Protein AF-A0ABD0YQU2-F1 (afdb_monomer)

Mean predicted aligned error: 14.33 Å

pLDDT: mean 74.29, std 11.1, range [44.56, 91.94]

Sequence (131 aa):
MALRSGSEEDASTTGSKKERKASAASRFTIYKVNKASRKKREKSSAKKERKATKTLAIVLGVFLVCWVPFFTCNIQDALCSKLGADCQPGVSAFILTTWLGYMNSFVNPVIYTIFNPEFRKAFKKLMSIGA

Secondary structure (DSSP, 8-state):
----TTSHHHHHHHHHHHHHHHHHHHHHHHHHHHHHHHHHHHHHHHHHHHHHHHHHHHHHHHHHHHHHHHHHHHHHHHHHHHHT------HHHHHHHHHHHHHHHHHHHHHHHHH-HHHHHHHHHHHTS--

InterPro domains:
  IPR000276 G protein-coupled receptor, rhodopsin-like [PF00001] (30-112)
  IPR000276 G protein-coupled receptor, rhodopsin-like [PR00237] (52-76)
  IPR000276 G protein-coupled receptor, rhodopsin-like [PR00237] (94-120)
  IPR001671 Mela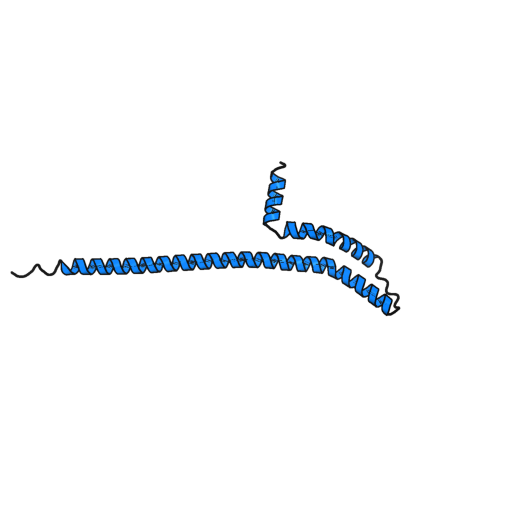nocortin/ACTH receptor [PR00534] (51-63)
  IPR001671 Melanocortin/ACTH receptor [PR00534] (100-111)
  IPR001671 Melanocortin/ACTH receptor [PR00534] (116-129)
  IPR017452 GPCR, rhodopsin-like, 7TM [PS50262] (1-112)

Foldseek 3Di:
DDDDPPPPVVVVVVVVVVVVVVVVVVVVVVVVVVVVVVVVVVVVVVVVVVLVVVLVVVLVVVCCVLCVLLVVQVVQVVVCVVVVHPDHPPPVSVVSNVVSVVVVVVSVCVSVCVSDVVNVVVVVVVVVVVD

Organism: NCBI:txid642074

Solvent-accessible surface area (backbone atoms only — not comparable to full-atom values): 7354 Å² total; per-residue (Å²): 142,88,88,76,83,78,66,66,65,56,55,59,58,50,51,57,55,51,53,54,52,51,52,52,52,51,53,53,49,52,52,52,53,53,52,50,52,50,53,51,50,52,54,51,50,53,54,51,52,51,51,53,52,50,36,51,53,48,52,53,49,52,51,44,67,56,37,50,64,44,50,52,51,53,51,45,45,53,50,21,68,71,69,75,48,97,53,72,73,51,72,67,50,52,52,48,40,53,54,37,59,56,41,57,65,54,46,52,59,50,50,55,44,71,59,31,69,65,45,41,49,51,51,52,52,56,61,66,71,76,113

Structure (mmCIF, N/CA/C/O backbone):
data_AF-A0ABD0YQU2-F1
#
_entry.id   AF-A0ABD0YQU2-F1
#
loop_
_atom_site.group_PDB
_atom_site.id
_atom_site.type_symbol
_atom_site.label_atom_id
_atom_site.label_alt_id
_atom_site.label_comp_id
_atom_site.label_asym_id
_atom_site.label_entity_id
_atom_site.label_seq_id
_atom_site.pdbx_PDB_ins_code
_atom_site.Cartn_x
_atom_site.Cartn_y
_atom_site.Cartn_z
_atom_site.occupancy
_atom_site.B_iso_or_equiv
_atom_site.auth_seq_id
_atom_site.auth_comp_id
_atom_site.auth_asym_id
_atom_site.auth_atom_id
_atom_site.pdbx_PDB_model_num
ATOM 1 N N . MET A 1 1 ? -34.818 -12.506 85.754 1.00 45.16 1 MET A N 1
ATOM 2 C CA . MET A 1 1 ? -35.393 -12.432 84.393 1.00 45.16 1 MET A CA 1
ATOM 3 C C . MET A 1 1 ? -34.460 -11.579 83.541 1.00 45.16 1 MET A C 1
ATOM 5 O O . MET A 1 1 ? -34.649 -10.380 83.429 1.00 45.16 1 MET A O 1
ATOM 9 N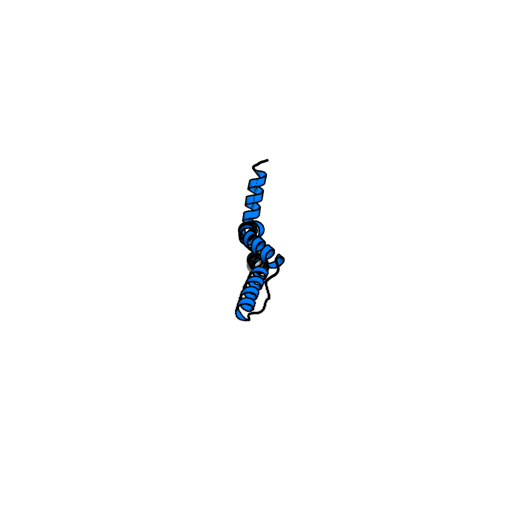 N . ALA A 1 2 ? -33.371 -12.179 83.060 1.00 53.56 2 ALA A N 1
ATOM 10 C CA . ALA A 1 2 ? -32.312 -11.505 82.313 1.00 53.56 2 ALA A CA 1
ATOM 11 C C . ALA A 1 2 ? -32.211 -12.153 80.932 1.00 53.56 2 ALA A C 1
ATOM 13 O O . ALA A 1 2 ? -31.476 -13.116 80.798 1.00 53.56 2 ALA A O 1
ATOM 14 N N . LEU A 1 3 ? -32.986 -11.693 79.943 1.00 50.66 3 LEU A N 1
ATOM 15 C CA . LEU A 1 3 ? -32.874 -12.129 78.541 1.00 50.66 3 LEU A CA 1
ATOM 16 C C . LEU A 1 3 ? -33.499 -11.073 77.604 1.00 50.66 3 LEU A C 1
ATOM 18 O O . LEU A 1 3 ? -34.636 -11.240 77.169 1.00 50.66 3 LEU A O 1
ATOM 22 N N . ARG A 1 4 ? -32.792 -9.973 77.297 1.00 51.03 4 ARG A N 1
ATOM 23 C CA . ARG A 1 4 ? -33.124 -9.155 76.102 1.00 51.03 4 ARG A CA 1
ATOM 24 C C . ARG A 1 4 ? -31.972 -8.349 75.470 1.00 51.03 4 ARG A C 1
ATOM 26 O O . ARG A 1 4 ? -32.189 -7.752 74.429 1.00 51.03 4 ARG A O 1
ATOM 33 N N . SER A 1 5 ? -30.744 -8.378 75.996 1.00 50.50 5 SER A N 1
ATOM 34 C CA . SER A 1 5 ? -29.630 -7.591 75.417 1.00 50.50 5 SER A CA 1
ATOM 35 C C . SER A 1 5 ? -28.892 -8.232 74.230 1.00 50.50 5 SER A C 1
ATOM 37 O O . SER A 1 5 ? -27.982 -7.616 73.696 1.00 50.50 5 SER A O 1
ATOM 39 N N . GLY A 1 6 ? -29.251 -9.444 73.791 1.00 49.47 6 GLY A N 1
ATOM 40 C CA . GLY A 1 6 ? -28.471 -10.185 72.786 1.00 49.47 6 GLY A CA 1
ATOM 41 C C . GLY A 1 6 ? -28.836 -9.959 71.312 1.00 49.47 6 GLY A C 1
ATOM 42 O O . GLY A 1 6 ? -28.155 -10.500 70.458 1.00 49.47 6 GLY A O 1
ATOM 43 N N . SER A 1 7 ? -29.906 -9.225 70.976 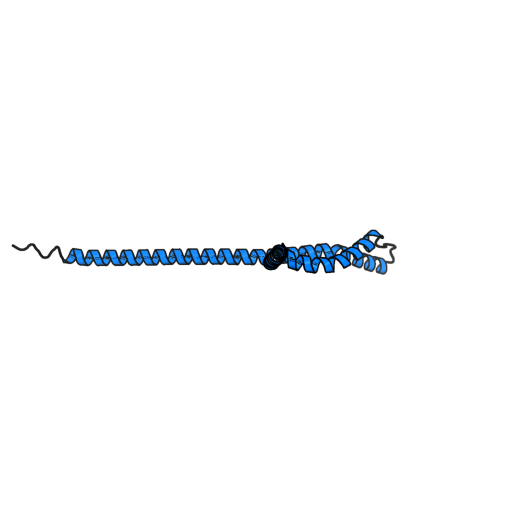1.00 52.47 7 SER A N 1
ATOM 44 C CA . SER A 1 7 ? -30.433 -9.197 69.591 1.00 52.47 7 SER A CA 1
ATOM 45 C C . SER A 1 7 ? -30.164 -7.904 68.808 1.00 52.47 7 SER A C 1
ATOM 47 O O . SER A 1 7 ? -30.298 -7.902 67.586 1.00 52.47 7 SER A O 1
ATOM 49 N N . GLU A 1 8 ? -29.768 -6.814 69.470 1.00 51.38 8 GLU A N 1
ATOM 50 C CA . GLU A 1 8 ? -29.542 -5.508 68.820 1.00 51.38 8 GLU A CA 1
ATOM 51 C C . GLU A 1 8 ? -28.079 -5.301 68.368 1.00 51.38 8 GLU A C 1
ATOM 53 O O . GLU A 1 8 ? -27.838 -4.667 67.337 1.00 51.38 8 GLU A O 1
ATOM 58 N N . GLU A 1 9 ? -27.096 -5.911 69.046 1.00 47.66 9 GLU A N 1
ATOM 59 C CA . GLU A 1 9 ? -25.671 -5.822 68.666 1.00 47.66 9 GLU A CA 1
ATOM 60 C C . GLU A 1 9 ? -25.320 -6.655 67.414 1.00 47.66 9 GLU A C 1
ATOM 62 O O . GLU A 1 9 ? -24.475 -6.263 66.594 1.00 47.66 9 GLU A O 1
ATOM 67 N N . ASP A 1 10 ? -26.031 -7.765 67.201 1.00 48.09 10 ASP A N 1
ATOM 68 C CA . ASP A 1 10 ? -25.837 -8.659 66.056 1.00 48.09 10 ASP A CA 1
ATOM 69 C C . ASP A 1 10 ? -26.346 -8.058 64.737 1.00 48.09 10 ASP A C 1
ATOM 71 O O . ASP A 1 10 ? -25.729 -8.253 63.683 1.00 48.09 10 ASP A O 1
ATOM 75 N N . ALA A 1 11 ? -27.428 -7.274 64.776 1.00 54.91 11 ALA A N 1
ATOM 76 C CA . ALA A 1 11 ? -28.019 -6.627 63.600 1.00 54.91 11 ALA A CA 1
ATOM 77 C C . ALA A 1 11 ? -27.153 -5.469 63.061 1.00 54.91 11 ALA A C 1
ATOM 79 O O . ALA A 1 11 ? -26.958 -5.335 61.849 1.00 54.91 11 ALA A O 1
ATOM 80 N N . SER A 1 12 ? -26.569 -4.665 63.958 1.00 53.97 12 SER A N 1
ATOM 81 C CA . SER A 1 12 ? -25.682 -3.549 63.592 1.00 53.97 12 SER A CA 1
ATOM 82 C C . SER A 1 12 ? -24.352 -4.045 62.998 1.00 53.97 12 SER A C 1
ATOM 84 O O . SER A 1 12 ? -23.889 -3.579 61.949 1.00 53.97 12 SER A O 1
ATOM 86 N N . THR A 1 13 ? -23.777 -5.096 63.593 1.00 59.50 13 THR A N 1
ATOM 87 C CA . THR A 1 13 ? -22.512 -5.699 63.138 1.00 59.50 13 THR A CA 1
ATOM 88 C C . THR A 1 13 ? -22.656 -6.436 61.797 1.00 59.50 13 THR A C 1
ATOM 90 O O . THR A 1 13 ? -21.726 -6.451 60.977 1.00 59.50 13 THR A O 1
ATOM 93 N N . THR A 1 14 ? -23.818 -7.040 61.531 1.00 63.03 14 THR A N 1
ATOM 94 C CA . THR A 1 14 ? -24.103 -7.738 60.264 1.00 63.03 14 THR A CA 1
ATOM 95 C C . THR A 1 14 ? -24.375 -6.785 59.097 1.00 63.03 14 THR A C 1
ATOM 97 O O . THR A 1 14 ? -23.904 -7.063 57.988 1.00 63.03 14 THR A O 1
ATOM 100 N N . GLY A 1 15 ? -25.025 -5.637 59.324 1.00 64.88 15 GLY A N 1
ATOM 101 C CA . GLY A 1 15 ? -25.230 -4.596 58.305 1.00 64.88 15 GLY A CA 1
ATOM 102 C C . GLY A 1 15 ? -23.911 -4.034 57.763 1.00 64.88 15 GLY A C 1
ATOM 103 O O . GLY A 1 15 ? -23.650 -4.086 56.557 1.00 64.88 15 GLY A O 1
ATOM 104 N N . SER A 1 16 ? -23.003 -3.654 58.666 1.00 70.56 16 SER A N 1
ATOM 105 C CA . SER A 1 16 ? -21.711 -3.052 58.308 1.00 70.56 16 SER A CA 1
ATOM 106 C C . SER A 1 16 ? -20.784 -4.008 57.533 1.00 70.56 16 SER A C 1
ATOM 108 O O . SER A 1 16 ? -20.089 -3.620 56.586 1.00 70.56 16 SER A O 1
ATOM 110 N N . LYS A 1 17 ? -20.802 -5.311 57.863 1.00 73.81 17 LYS A N 1
ATOM 111 C CA . LYS A 1 17 ? -20.055 -6.343 57.113 1.00 73.81 17 LYS A CA 1
ATOM 112 C C . LYS A 1 17 ? -20.608 -6.543 55.698 1.00 73.81 17 LYS A C 1
ATOM 114 O O . LYS A 1 17 ? -19.830 -6.781 54.769 1.00 73.81 17 LYS A O 1
ATOM 119 N N . LYS A 1 18 ? -21.929 -6.444 55.519 1.00 75.44 18 LYS A N 1
ATOM 120 C CA . LYS A 1 18 ? -22.603 -6.603 54.222 1.00 75.44 18 LYS A CA 1
ATOM 121 C C . LYS A 1 18 ? -22.314 -5.419 53.293 1.00 75.44 18 LYS A C 1
ATOM 123 O O . LYS A 1 18 ? -21.962 -5.637 52.134 1.00 75.44 18 LYS A O 1
ATOM 128 N N . GLU A 1 19 ? -22.338 -4.194 53.814 1.00 78.62 19 GLU A N 1
ATOM 129 C CA . GLU A 1 19 ? -21.982 -2.975 53.070 1.00 78.62 19 GLU A CA 1
ATOM 130 C C . GLU A 1 19 ? -20.510 -2.951 52.641 1.00 78.62 19 GLU A C 1
ATOM 132 O O . GLU A 1 19 ? -20.196 -2.631 51.491 1.00 78.62 19 GLU A O 1
ATOM 137 N N . ARG A 1 20 ? -19.588 -3.377 53.516 1.00 81.50 20 ARG A N 1
ATOM 138 C CA . ARG A 1 20 ? -18.159 -3.501 53.176 1.00 81.50 20 ARG A CA 1
ATOM 139 C C . ARG A 1 20 ? -17.912 -4.504 52.048 1.00 81.50 20 ARG A C 1
ATOM 141 O O . ARG A 1 20 ? -17.138 -4.214 51.134 1.00 81.50 20 ARG A O 1
ATOM 148 N N . LYS A 1 21 ? -18.590 -5.658 52.071 1.00 79.62 21 LYS A N 1
ATOM 149 C CA . LYS A 1 21 ? -18.511 -6.659 50.991 1.00 79.62 21 LYS A CA 1
ATOM 150 C C . LYS A 1 21 ? -19.105 -6.140 49.679 1.00 79.62 21 LYS A C 1
ATOM 152 O O . LYS A 1 21 ? -18.497 -6.341 48.629 1.00 79.62 21 LYS A O 1
ATOM 157 N N . ALA A 1 22 ? -20.234 -5.433 49.731 1.00 82.69 22 ALA A N 1
ATOM 158 C CA . ALA A 1 22 ? -20.845 -4.811 48.556 1.00 82.69 22 ALA A CA 1
ATOM 159 C C . ALA A 1 22 ? -19.931 -3.737 47.938 1.00 82.69 22 ALA A C 1
ATOM 161 O O . ALA A 1 22 ? -19.705 -3.734 46.731 1.00 82.69 22 ALA A O 1
ATOM 162 N N . SER A 1 23 ? -19.317 -2.885 48.764 1.00 85.44 23 SER A N 1
ATOM 163 C CA . SER A 1 23 ? -18.358 -1.866 48.319 1.00 85.44 23 SER A CA 1
ATOM 164 C C . SER A 1 23 ? -17.113 -2.483 47.669 1.00 85.44 23 SER A C 1
ATOM 166 O O . SER A 1 23 ? -16.663 -2.029 46.614 1.00 85.44 23 SER A O 1
ATOM 168 N N . ALA A 1 24 ? -16.588 -3.576 48.233 1.00 86.19 24 ALA A N 1
ATOM 169 C CA . ALA A 1 24 ? -15.473 -4.318 47.646 1.00 86.19 24 ALA A CA 1
ATOM 170 C C . ALA A 1 24 ? -15.843 -4.955 46.291 1.00 86.19 24 ALA A C 1
ATOM 172 O O . ALA A 1 24 ? -15.072 -4.857 45.333 1.00 86.19 24 ALA A O 1
ATOM 173 N N . ALA A 1 25 ? -17.038 -5.544 46.179 1.00 87.19 25 ALA A N 1
ATOM 174 C CA . ALA A 1 25 ? -17.547 -6.123 44.935 1.00 87.19 25 ALA A CA 1
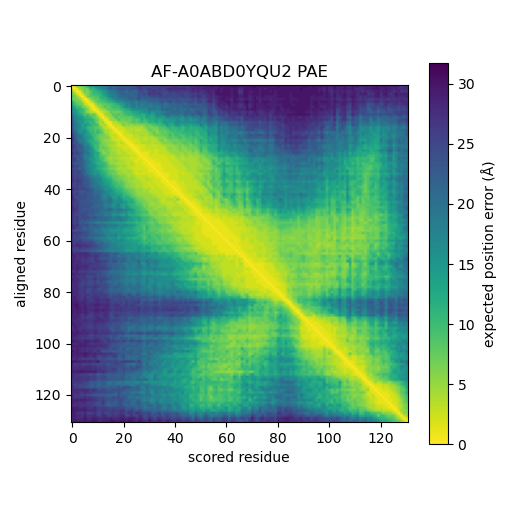ATOM 175 C C . ALA A 1 25 ? -17.760 -5.060 43.840 1.00 87.19 25 ALA A C 1
ATOM 177 O O . ALA A 1 25 ? -17.379 -5.268 42.682 1.00 87.19 25 ALA A O 1
ATOM 178 N N . SER A 1 26 ? -18.283 -3.888 44.205 1.00 88.88 26 SER A N 1
ATOM 179 C CA . SER A 1 26 ? -18.445 -2.748 43.296 1.00 88.88 26 SER A CA 1
ATOM 180 C C . SER A 1 26 ? -17.097 -2.232 42.790 1.00 88.88 26 SER A C 1
ATOM 182 O O . SER A 1 26 ? -16.912 -2.061 41.585 1.00 88.88 26 SER A O 1
ATOM 184 N N . ARG A 1 27 ? -16.106 -2.071 43.678 1.00 89.62 27 ARG A N 1
ATOM 185 C CA . ARG A 1 27 ? -14.738 -1.663 43.304 1.00 89.62 27 ARG A CA 1
ATOM 186 C C . ARG A 1 27 ? -14.071 -2.665 42.361 1.00 89.62 27 ARG A C 1
ATOM 188 O O . ARG A 1 27 ? -13.463 -2.264 41.368 1.00 89.62 27 ARG A O 1
ATOM 195 N N . PHE A 1 28 ? -14.226 -3.962 42.624 1.00 89.88 28 PHE A N 1
ATOM 196 C CA . PHE A 1 28 ? -13.705 -5.021 41.758 1.00 89.88 28 PHE A CA 1
ATOM 197 C C . PHE A 1 28 ? -14.361 -5.009 40.368 1.00 89.88 28 PHE A C 1
ATOM 199 O O . PHE A 1 28 ? -13.677 -5.141 39.349 1.00 89.88 28 PHE A O 1
ATOM 206 N N . THR A 1 29 ? -15.673 -4.778 40.312 1.00 91.75 29 THR A N 1
ATOM 207 C CA . THR A 1 29 ? -16.426 -4.674 39.054 1.00 91.75 29 THR A CA 1
ATOM 208 C C . THR A 1 29 ? -15.970 -3.467 38.231 1.00 91.75 29 THR A C 1
ATOM 210 O O . THR A 1 29 ? -15.663 -3.616 37.047 1.00 91.75 29 THR A O 1
ATOM 213 N N . ILE A 1 30 ? -15.808 -2.297 38.859 1.00 91.00 30 ILE A N 1
ATOM 214 C CA . ILE A 1 30 ? -15.295 -1.078 38.209 1.00 91.00 30 ILE A CA 1
ATOM 215 C C . ILE A 1 30 ? -13.879 -1.300 37.657 1.00 91.00 30 ILE A C 1
ATOM 217 O O . ILE A 1 30 ? -13.592 -0.928 36.517 1.00 91.00 30 ILE A O 1
ATOM 221 N N . TYR A 1 31 ? -12.998 -1.962 38.418 1.00 90.62 31 TYR A N 1
ATOM 222 C CA . TYR A 1 31 ? -11.653 -2.308 37.949 1.00 90.62 31 TYR A CA 1
ATOM 223 C C . TYR A 1 31 ? -11.690 -3.205 36.702 1.00 90.62 31 TYR A C 1
ATOM 225 O O . TYR A 1 31 ? -10.980 -2.935 35.729 1.00 90.62 31 TYR A O 1
ATOM 233 N N . LYS A 1 32 ? -12.541 -4.242 36.678 1.00 91.31 32 LYS A N 1
ATOM 234 C CA . LYS A 1 32 ? -12.674 -5.125 35.504 1.00 91.31 32 LYS A CA 1
ATOM 235 C C . LYS A 1 32 ? -13.217 -4.390 34.282 1.00 91.31 32 LYS A C 1
ATOM 237 O O . LYS A 1 32 ? -12.689 -4.596 33.189 1.00 91.31 32 LYS A O 1
ATOM 242 N N . VAL A 1 33 ? -14.213 -3.520 34.455 1.00 91.94 33 VAL A N 1
ATOM 243 C CA . VAL A 1 33 ? -14.778 -2.711 33.362 1.00 91.94 33 VAL A CA 1
ATOM 244 C C . VAL A 1 33 ? -13.722 -1.762 32.792 1.00 91.94 33 VAL A C 1
ATOM 246 O O . VAL A 1 33 ? -13.523 -1.735 31.577 1.00 91.94 33 VAL A O 1
ATOM 249 N N . ASN A 1 34 ? -12.972 -1.062 33.647 1.00 91.69 34 ASN A N 1
ATOM 250 C CA . ASN A 1 34 ? -11.886 -0.179 33.216 1.00 91.69 34 ASN A CA 1
ATOM 251 C C . ASN A 1 34 ? -10.736 -0.937 32.535 1.00 91.69 34 ASN A C 1
ATOM 253 O O . ASN A 1 34 ? -10.184 -0.476 31.537 1.00 91.69 34 ASN A O 1
ATOM 257 N N . LYS A 1 35 ? -10.389 -2.133 33.016 1.00 91.12 35 LYS A N 1
ATOM 258 C CA . LYS A 1 35 ? -9.375 -2.986 32.379 1.00 91.12 35 LYS A CA 1
ATOM 259 C C . LYS A 1 35 ? -9.836 -3.492 31.009 1.00 91.12 35 LYS A C 1
ATOM 261 O O . LYS A 1 35 ? -9.052 -3.505 30.060 1.00 91.12 35 LYS A O 1
ATOM 266 N N . ALA A 1 36 ? -11.106 -3.876 30.880 1.00 88.69 36 ALA A N 1
ATOM 267 C CA . ALA A 1 36 ? -11.688 -4.309 29.613 1.00 88.69 36 ALA A CA 1
ATOM 268 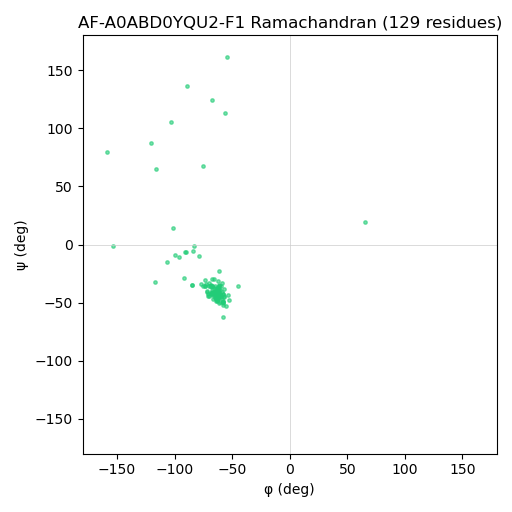C C . ALA A 1 36 ? -11.780 -3.159 28.594 1.00 88.69 36 ALA A C 1
ATOM 270 O O . ALA A 1 36 ? -11.449 -3.354 27.421 1.00 88.69 36 ALA A O 1
ATOM 271 N N . SER A 1 37 ? -12.168 -1.956 29.030 1.00 89.56 37 SER A N 1
ATOM 272 C CA . SER A 1 37 ? -12.252 -0.768 28.173 1.00 89.56 37 SER A CA 1
ATOM 273 C C . SER A 1 37 ? -10.871 -0.308 27.690 1.00 89.56 37 SER A C 1
ATOM 275 O O . SER A 1 37 ? -10.702 -0.063 26.492 1.00 89.56 37 SER A O 1
ATOM 277 N N . ARG A 1 38 ? -9.856 -0.303 28.570 1.00 86.81 38 ARG A N 1
ATOM 278 C CA . ARG A 1 38 ? -8.438 -0.077 28.222 1.00 86.81 38 ARG A CA 1
ATOM 279 C C . ARG A 1 38 ? -7.961 -1.068 27.159 1.00 86.81 38 ARG A C 1
ATOM 281 O O . ARG A 1 38 ? -7.551 -0.645 26.081 1.00 86.81 38 ARG A O 1
ATOM 288 N N . LYS A 1 39 ? -8.151 -2.374 27.389 1.00 86.50 39 LYS A N 1
ATOM 289 C CA . LYS A 1 39 ? -7.757 -3.435 26.443 1.00 86.50 39 LYS A CA 1
ATOM 290 C C . LYS A 1 39 ? -8.477 -3.317 25.093 1.00 86.50 39 LYS A C 1
ATOM 292 O O . LYS A 1 39 ? -7.899 -3.606 24.046 1.00 86.50 39 LYS A O 1
ATOM 297 N N . LYS A 1 40 ? -9.748 -2.893 25.079 1.00 86.94 40 LYS A N 1
ATOM 298 C CA . LYS A 1 40 ? -10.504 -2.626 23.841 1.00 86.94 40 LYS A CA 1
ATOM 299 C C . LYS A 1 40 ? -9.930 -1.425 23.083 1.00 86.94 40 LYS A C 1
ATOM 301 O O . LYS A 1 40 ? -9.818 -1.487 21.858 1.00 86.94 40 LYS A O 1
ATOM 306 N N . ARG A 1 41 ? -9.556 -0.354 23.792 1.00 82.81 41 ARG A N 1
ATOM 307 C CA . ARG A 1 41 ? -8.943 0.846 23.207 1.00 82.81 41 ARG A CA 1
ATOM 308 C C . ARG A 1 41 ? -7.569 0.539 22.610 1.00 82.81 41 ARG A C 1
ATOM 310 O O . ARG A 1 41 ? -7.349 0.904 21.462 1.00 82.81 41 ARG A O 1
ATOM 317 N N . GLU A 1 42 ? -6.726 -0.208 23.318 1.00 84.56 42 GLU A N 1
ATOM 318 C CA . GLU A 1 42 ? -5.411 -0.671 22.837 1.00 84.56 42 GLU A CA 1
ATOM 319 C C . GLU A 1 42 ? -5.529 -1.568 21.598 1.00 84.56 42 GLU A C 1
ATOM 321 O O . GLU A 1 42 ? -4.842 -1.379 20.600 1.00 84.56 42 GLU A O 1
ATOM 326 N N . LYS A 1 43 ? -6.473 -2.519 21.594 1.00 81.38 43 LYS A N 1
ATOM 327 C CA . LYS A 1 43 ? -6.750 -3.328 20.394 1.00 81.38 43 LYS A CA 1
ATOM 328 C C . LYS A 1 43 ? -7.216 -2.471 19.216 1.00 81.38 43 LYS A C 1
ATOM 330 O O . LYS A 1 43 ? -6.940 -2.809 18.068 1.00 81.38 43 LYS A O 1
ATOM 335 N N . SER A 1 44 ? -7.967 -1.401 19.476 1.00 81.31 44 SER A N 1
ATOM 336 C CA . SER A 1 44 ? -8.433 -0.475 18.441 1.00 81.31 44 SER A CA 1
ATOM 337 C C . SER A 1 44 ? -7.288 0.373 17.882 1.00 81.31 44 SER A C 1
ATOM 339 O O . SER A 1 44 ? -7.181 0.490 16.662 1.00 81.31 44 SER A O 1
ATOM 341 N N . SER A 1 45 ? -6.404 0.907 18.733 1.00 77.69 45 SER A N 1
ATOM 342 C CA . SER A 1 45 ? -5.213 1.644 18.286 1.00 77.69 45 SER A CA 1
ATOM 343 C C . SER A 1 45 ? -4.270 0.745 17.492 1.00 77.69 45 SER A C 1
ATOM 345 O O . SER A 1 45 ? -3.966 1.078 16.352 1.00 77.69 45 SER A O 1
ATOM 347 N N . ALA A 1 46 ? -3.970 -0.463 17.978 1.00 77.56 46 ALA A N 1
ATOM 348 C CA . ALA A 1 46 ? -3.131 -1.425 17.260 1.00 77.56 46 ALA A CA 1
ATOM 349 C C . ALA A 1 46 ? -3.704 -1.812 15.880 1.00 77.56 46 ALA A C 1
ATOM 351 O O . ALA A 1 46 ? -2.972 -2.004 14.908 1.00 77.56 46 ALA A O 1
ATOM 352 N N . LYS A 1 47 ? -5.037 -1.906 15.749 1.00 74.38 47 LYS A N 1
ATOM 353 C CA . LYS A 1 47 ? -5.699 -2.120 14.448 1.00 74.38 47 LYS A CA 1
ATOM 354 C C . LYS A 1 47 ? -5.553 -0.918 13.513 1.00 74.38 47 LYS A C 1
ATOM 356 O O . LYS A 1 47 ? -5.456 -1.118 12.304 1.00 74.38 47 LYS A O 1
ATOM 361 N N . LYS A 1 48 ? -5.580 0.312 14.036 1.00 75.88 48 LYS A N 1
ATOM 362 C CA . LYS A 1 48 ? -5.362 1.537 13.248 1.00 75.88 48 LYS A CA 1
ATOM 363 C C . LYS A 1 48 ? -3.907 1.643 12.795 1.00 75.88 48 LYS A C 1
ATOM 365 O O . LYS A 1 48 ? -3.671 1.876 11.615 1.00 75.88 48 LYS A O 1
ATOM 370 N N . GLU A 1 49 ? -2.964 1.371 13.690 1.00 77.31 49 GLU A N 1
ATOM 371 C CA . GLU A 1 49 ? -1.525 1.340 13.404 1.00 77.31 49 GLU A CA 1
ATOM 372 C C . GLU A 1 49 ? -1.202 0.324 12.304 1.00 77.31 49 GLU A C 1
ATOM 374 O O . GLU A 1 49 ? -0.620 0.681 11.284 1.00 77.31 49 GLU A O 1
ATOM 379 N N . ARG A 1 50 ? -1.713 -0.913 12.413 1.00 76.81 50 ARG A N 1
ATOM 380 C CA . ARG A 1 50 ? -1.546 -1.937 11.365 1.00 76.81 50 ARG A CA 1
ATOM 381 C C . ARG A 1 50 ? -2.105 -1.520 10.004 1.00 76.81 50 ARG A C 1
ATOM 383 O O . ARG A 1 50 ? -1.557 -1.924 8.983 1.00 76.81 50 ARG A O 1
ATOM 390 N N . LYS A 1 51 ? -3.192 -0.739 9.959 1.00 74.56 51 LYS A N 1
ATOM 391 C CA . LYS A 1 51 ? -3.732 -0.220 8.690 1.00 74.56 51 LYS A CA 1
ATOM 392 C C . LYS A 1 51 ? -2.785 0.795 8.055 1.00 74.56 51 LYS A C 1
ATOM 394 O O . LYS A 1 51 ? -2.560 0.704 6.855 1.00 74.56 51 LYS A O 1
ATOM 399 N N . ALA A 1 52 ? -2.212 1.699 8.848 1.00 77.50 52 ALA A N 1
ATOM 400 C CA . ALA A 1 52 ? -1.233 2.665 8.361 1.00 77.50 52 ALA A CA 1
ATOM 401 C C . ALA A 1 52 ? 0.027 1.964 7.828 1.00 77.50 52 ALA A C 1
ATOM 403 O O . ALA A 1 52 ? 0.445 2.228 6.705 1.00 77.50 52 ALA A O 1
ATOM 404 N N . THR A 1 53 ? 0.569 0.990 8.566 1.00 83.00 53 THR A N 1
ATOM 405 C CA . THR A 1 53 ? 1.722 0.200 8.105 1.00 83.00 53 THR A CA 1
ATOM 406 C C . THR A 1 53 ? 1.408 -0.595 6.841 1.00 83.00 53 THR A C 1
ATOM 408 O O . THR A 1 53 ? 2.234 -0.646 5.938 1.00 83.00 53 THR A O 1
ATOM 411 N N . LYS A 1 54 ? 0.208 -1.182 6.730 1.00 78.69 54 LYS A N 1
ATOM 412 C CA . LYS A 1 54 ? -0.217 -1.875 5.506 1.00 78.69 54 LYS A CA 1
ATOM 413 C C . LYS A 1 54 ? -0.242 -0.924 4.309 1.00 78.69 54 LYS A C 1
ATOM 415 O O . LYS A 1 54 ? 0.226 -1.298 3.243 1.00 78.69 54 LYS A O 1
ATOM 420 N N . THR A 1 55 ? -0.760 0.289 4.489 1.00 80.00 55 THR A N 1
ATOM 421 C CA . THR A 1 55 ? -0.710 1.335 3.463 1.00 80.00 55 THR A CA 1
ATOM 422 C C . THR A 1 55 ? 0.732 1.629 3.060 1.00 80.00 55 THR A C 1
ATOM 424 O O . THR A 1 55 ? 1.043 1.530 1.880 1.00 80.00 55 THR A O 1
ATOM 427 N N . LEU A 1 56 ? 1.621 1.903 4.019 1.00 83.12 56 LEU A N 1
ATOM 428 C CA . LEU A 1 56 ? 3.034 2.177 3.736 1.00 83.12 56 LEU A CA 1
ATOM 429 C C . LEU A 1 56 ? 3.704 1.025 2.978 1.00 83.12 56 LEU A C 1
ATOM 431 O O . LEU A 1 56 ? 4.359 1.263 1.973 1.00 83.12 56 LEU A O 1
ATOM 435 N N . ALA A 1 57 ? 3.483 -0.220 3.400 1.00 84.50 57 ALA A N 1
ATOM 436 C CA . ALA A 1 57 ? 4.037 -1.394 2.732 1.00 84.50 57 ALA A CA 1
ATOM 437 C C . ALA A 1 57 ? 3.560 -1.520 1.277 1.00 84.50 57 ALA A C 1
ATOM 439 O O . ALA A 1 57 ? 4.352 -1.860 0.403 1.00 84.50 57 ALA A O 1
ATOM 440 N N . ILE A 1 58 ? 2.288 -1.218 0.996 1.00 81.81 58 ILE A N 1
ATOM 441 C CA . ILE A 1 58 ? 1.780 -1.255 -0.379 1.00 81.81 58 ILE A CA 1
ATOM 442 C C . ILE A 1 58 ? 2.329 -0.084 -1.196 1.00 81.81 58 ILE A C 1
ATOM 444 O O . ILE A 1 58 ? 2.707 -0.299 -2.339 1.00 81.81 58 ILE A O 1
ATOM 448 N N . VAL A 1 59 ? 2.421 1.126 -0.631 1.00 82.38 59 VAL A N 1
ATOM 449 C CA . VAL A 1 59 ? 3.024 2.279 -1.323 1.00 82.38 59 VAL A CA 1
ATOM 450 C C . VAL A 1 59 ? 4.456 1.962 -1.727 1.00 82.38 59 VAL A C 1
ATOM 452 O O . VAL A 1 59 ? 4.806 2.118 -2.891 1.00 82.38 59 VAL A O 1
ATOM 455 N N . LEU A 1 60 ? 5.253 1.448 -0.790 1.00 84.38 60 LEU A N 1
ATOM 456 C CA . LEU A 1 60 ? 6.624 1.027 -1.057 1.00 84.38 60 LEU A CA 1
ATOM 457 C C . LEU A 1 60 ? 6.666 -0.104 -2.093 1.00 84.38 60 LEU A C 1
ATOM 459 O O . LEU A 1 60 ? 7.483 -0.058 -3.002 1.00 84.38 60 LEU A O 1
ATOM 463 N N . GLY A 1 61 ? 5.760 -1.081 -2.014 1.00 85.31 61 GLY A N 1
ATOM 464 C CA . GLY A 1 61 ? 5.674 -2.172 -2.986 1.00 85.31 61 GLY A CA 1
ATOM 465 C C . GLY A 1 61 ? 5.332 -1.701 -4.402 1.00 85.31 61 GLY A C 1
ATOM 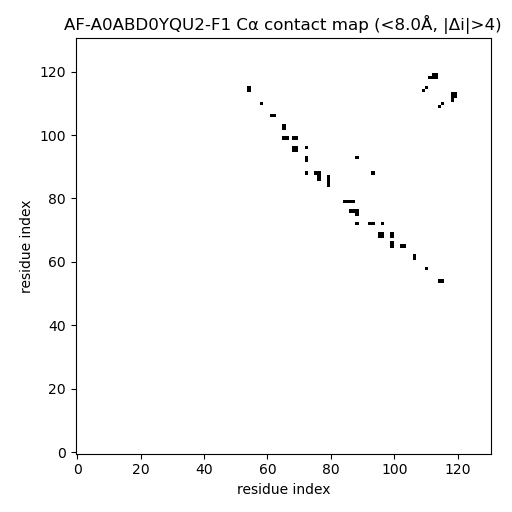466 O O . GLY A 1 61 ? 6.005 -2.085 -5.351 1.00 85.31 61 GLY A O 1
ATOM 467 N N . VAL A 1 62 ? 4.321 -0.844 -4.560 1.00 81.19 62 VAL A N 1
ATOM 468 C CA . VAL A 1 62 ? 3.913 -0.292 -5.864 1.00 81.19 62 VAL A CA 1
ATOM 469 C C . VAL A 1 62 ? 4.994 0.624 -6.420 1.00 81.19 62 VAL A C 1
ATOM 471 O O . VAL A 1 62 ? 5.308 0.532 -7.602 1.00 81.19 62 VAL A O 1
ATOM 474 N N . PHE A 1 63 ? 5.599 1.457 -5.573 1.00 80.06 63 PHE A N 1
ATOM 475 C CA . PHE A 1 63 ? 6.733 2.289 -5.954 1.00 80.06 63 PHE A CA 1
ATOM 476 C C . PHE A 1 63 ? 7.885 1.427 -6.474 1.00 80.06 63 PHE A C 1
ATOM 478 O O . PHE A 1 63 ? 8.356 1.655 -7.578 1.00 80.06 63 PHE A O 1
ATOM 485 N N . LEU A 1 64 ? 8.271 0.370 -5.751 1.00 83.62 64 LEU A N 1
ATOM 486 C CA . LEU A 1 64 ? 9.318 -0.551 -6.192 1.00 83.62 64 LEU A CA 1
ATOM 487 C C . LEU A 1 64 ? 8.948 -1.270 -7.492 1.00 83.62 64 LEU A C 1
ATOM 489 O O . LEU A 1 64 ? 9.752 -1.284 -8.410 1.00 83.62 64 LEU A O 1
ATOM 493 N N . VAL A 1 65 ? 7.741 -1.817 -7.633 1.00 81.50 65 VAL A N 1
ATOM 494 C CA . VAL A 1 65 ? 7.325 -2.497 -8.875 1.00 81.50 65 VAL A CA 1
ATOM 495 C C . VAL A 1 65 ? 7.306 -1.538 -10.069 1.00 81.50 65 VAL A C 1
ATOM 497 O O . VAL A 1 65 ? 7.695 -1.922 -11.168 1.00 81.50 65 VAL A O 1
ATOM 500 N N . CYS A 1 66 ? 6.901 -0.286 -9.859 1.00 76.62 66 CYS A N 1
ATOM 501 C CA . CYS A 1 66 ? 6.880 0.745 -10.894 1.00 76.62 66 CYS A CA 1
ATOM 502 C C . CYS A 1 66 ? 8.267 1.359 -11.168 1.00 76.62 66 CYS A C 1
ATOM 504 O O . CYS A 1 66 ? 8.432 2.115 -12.119 1.00 76.62 66 CYS A O 1
ATOM 506 N N . TRP A 1 67 ? 9.273 1.070 -10.344 1.00 79.31 67 TRP A N 1
ATOM 507 C CA . TRP A 1 67 ? 10.584 1.709 -10.443 1.00 79.31 67 TRP A CA 1
ATOM 508 C C . TRP A 1 67 ? 11.704 0.715 -10.759 1.00 79.31 67 TRP A C 1
ATOM 510 O O . TRP A 1 67 ? 12.635 1.049 -11.486 1.00 79.31 67 TRP A O 1
ATOM 520 N N . VAL A 1 68 ? 11.600 -0.533 -10.300 1.00 81.75 68 VAL A N 1
ATOM 521 C CA . VAL A 1 68 ? 12.557 -1.615 -10.576 1.00 81.75 68 VAL A CA 1
ATOM 522 C C . VAL A 1 68 ? 12.816 -1.785 -12.077 1.00 81.75 68 VAL A C 1
ATOM 524 O O . VAL A 1 68 ? 13.991 -1.784 -12.427 1.00 81.75 68 VAL A O 1
ATOM 527 N N . PRO A 1 69 ? 11.807 -1.842 -12.973 1.00 77.06 69 PRO A N 1
ATOM 528 C CA . PRO A 1 69 ? 12.041 -1.982 -14.412 1.00 77.06 69 PRO A CA 1
ATOM 529 C C . PRO A 1 69 ? 12.789 -0.787 -15.013 1.00 77.06 69 PRO A C 1
ATOM 531 O O . PRO A 1 69 ? 13.635 -0.953 -15.887 1.00 77.06 69 PRO A O 1
ATOM 534 N N . PHE A 1 70 ? 12.493 0.424 -14.530 1.00 75.88 70 PHE A N 1
ATOM 535 C CA . PHE A 1 70 ? 13.171 1.644 -14.959 1.00 75.88 70 PHE A CA 1
ATOM 536 C C . PHE A 1 70 ? 14.639 1.636 -14.515 1.00 75.88 70 PHE A C 1
ATOM 538 O O . PHE A 1 70 ? 15.529 1.904 -15.324 1.00 75.88 70 PHE A O 1
ATOM 545 N N . PHE A 1 71 ? 14.904 1.283 -13.251 1.00 78.81 71 PHE A N 1
ATOM 546 C CA . PHE A 1 71 ? 16.267 1.175 -12.734 1.00 78.81 71 PHE A CA 1
ATOM 547 C C . PHE A 1 71 ? 17.063 0.089 -13.451 1.00 78.81 71 PHE A C 1
ATOM 549 O O . PHE A 1 71 ? 18.200 0.352 -13.823 1.00 78.81 71 PHE A O 1
ATOM 556 N N . THR A 1 72 ? 16.501 -1.100 -13.685 1.00 82.88 72 THR A N 1
ATOM 557 C CA . THR A 1 72 ? 17.221 -2.163 -14.400 1.00 82.88 72 THR A CA 1
ATOM 558 C C . THR A 1 72 ? 17.554 -1.766 -15.831 1.00 82.88 72 THR A C 1
ATOM 560 O O . THR A 1 72 ? 18.687 -1.985 -16.245 1.00 82.88 72 THR A O 1
ATOM 563 N N . CYS A 1 73 ? 16.637 -1.125 -16.565 1.00 77.69 73 CYS A N 1
ATOM 564 C CA . CYS A 1 73 ? 16.926 -0.656 -17.925 1.00 77.69 73 CYS A CA 1
ATOM 565 C C . CYS A 1 73 ? 18.021 0.423 -17.943 1.00 77.69 73 CYS A C 1
ATOM 567 O O . CYS A 1 73 ? 18.952 0.321 -18.736 1.00 77.69 73 CYS A O 1
ATOM 569 N N . ASN A 1 74 ? 17.958 1.409 -17.040 1.00 79.88 74 ASN A N 1
ATOM 570 C CA . ASN A 1 74 ? 18.969 2.472 -16.950 1.00 79.88 74 ASN A CA 1
ATOM 571 C C . ASN A 1 74 ? 20.342 1.943 -16.511 1.00 79.88 74 ASN A C 1
ATOM 573 O O . ASN A 1 74 ? 21.367 2.363 -17.042 1.00 79.88 74 ASN A O 1
ATOM 577 N N . ILE A 1 75 ? 20.381 1.027 -15.537 1.00 83.12 75 ILE A N 1
ATOM 578 C CA . ILE A 1 75 ? 21.632 0.416 -15.071 1.00 83.12 75 ILE A CA 1
ATOM 579 C C . ILE A 1 75 ? 22.247 -0.427 -16.187 1.00 83.12 75 ILE A C 1
ATOM 581 O O . ILE A 1 75 ? 23.456 -0.365 -16.391 1.00 83.12 75 ILE A O 1
ATOM 585 N N . GLN A 1 76 ? 21.432 -1.186 -16.921 1.00 79.88 76 GLN A N 1
ATOM 586 C CA . GLN A 1 76 ? 21.918 -1.978 -18.042 1.00 79.88 76 GLN A CA 1
ATOM 587 C C . GLN A 1 76 ? 22.495 -1.080 -19.137 1.00 79.88 76 GLN A C 1
ATOM 589 O O . GLN A 1 76 ? 23.635 -1.284 -19.528 1.00 79.88 76 GLN A O 1
ATOM 594 N N . ASP A 1 77 ? 21.785 -0.024 -19.535 1.00 77.75 77 ASP A N 1
ATOM 595 C CA . ASP A 1 77 ? 22.274 0.934 -20.532 1.00 77.75 77 ASP A CA 1
ATOM 596 C C . ASP A 1 77 ? 23.607 1.592 -20.117 1.00 77.75 77 ASP A C 1
ATOM 598 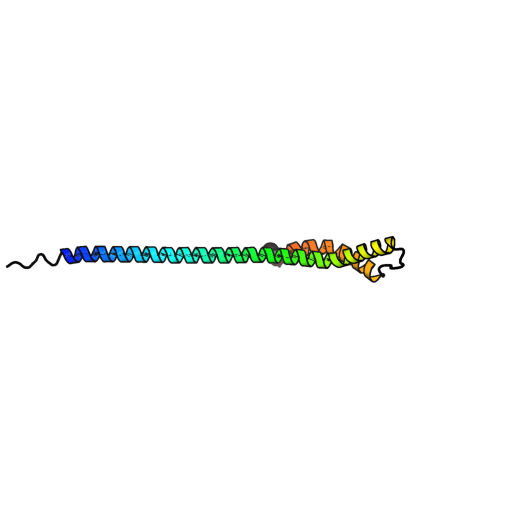O O . ASP A 1 77 ? 24.564 1.669 -20.894 1.00 77.75 77 ASP A O 1
ATOM 602 N N . ALA A 1 78 ? 23.726 1.971 -18.839 1.00 80.69 78 ALA A N 1
ATOM 603 C CA . ALA A 1 78 ? 24.956 2.523 -18.279 1.00 80.69 78 ALA A CA 1
ATOM 604 C C . ALA A 1 78 ? 26.117 1.511 -18.265 1.00 80.69 78 ALA A C 1
ATOM 606 O O . ALA A 1 78 ? 27.253 1.875 -18.575 1.00 80.69 78 ALA A O 1
ATOM 607 N N . LEU A 1 79 ? 25.861 0.246 -17.920 1.00 82.50 79 LEU A N 1
ATOM 608 C CA . LEU A 1 79 ? 26.876 -0.813 -17.912 1.00 82.50 79 LEU A CA 1
ATOM 609 C C . LEU A 1 79 ? 27.333 -1.169 -19.328 1.00 82.50 79 LEU A C 1
ATOM 611 O O . LEU A 1 79 ? 28.528 -1.325 -19.564 1.00 82.50 79 LEU A O 1
ATOM 615 N N . CYS A 1 80 ? 26.405 -1.248 -20.276 1.00 77.06 80 CYS A N 1
ATOM 616 C CA . CYS A 1 80 ? 26.686 -1.579 -21.668 1.00 77.06 80 CYS A CA 1
ATOM 617 C C . CYS A 1 80 ? 27.489 -0.467 -22.352 1.00 77.06 80 CYS A C 1
ATOM 619 O O . CYS A 1 80 ? 28.505 -0.751 -22.987 1.00 77.06 80 CYS A O 1
ATOM 621 N N . SER A 1 81 ? 27.144 0.795 -22.078 1.00 75.75 81 SER A N 1
ATOM 622 C CA . SER A 1 81 ? 27.929 1.962 -22.499 1.00 75.75 81 SER A CA 1
ATOM 623 C C . SER A 1 81 ? 29.343 1.976 -21.905 1.00 75.75 81 SER A C 1
ATOM 625 O O . SER A 1 81 ? 30.289 2.405 -22.561 1.00 75.75 81 SER A O 1
ATOM 627 N N . LYS A 1 82 ? 29.520 1.513 -20.660 1.00 78.06 82 LYS A N 1
ATOM 628 C CA . LYS A 1 82 ? 30.836 1.449 -19.998 1.00 78.06 82 LYS A CA 1
ATOM 629 C C . LYS A 1 82 ? 31.703 0.286 -20.473 1.00 78.06 82 LYS A C 1
ATOM 631 O O . LYS A 1 82 ? 32.921 0.426 -20.491 1.00 78.06 82 LYS A O 1
ATOM 636 N N . LEU A 1 83 ? 31.095 -0.848 -20.809 1.00 79.62 83 LEU A N 1
ATOM 637 C CA . LEU A 1 83 ? 31.795 -2.075 -21.199 1.00 79.62 83 LEU A CA 1
ATOM 638 C C . LEU A 1 83 ? 32.037 -2.176 -22.714 1.00 79.62 83 LEU A C 1
ATOM 640 O O . LEU A 1 83 ? 32.716 -3.102 -23.145 1.00 79.62 83 LEU A O 1
ATOM 644 N N . GLY A 1 84 ? 31.501 -1.246 -23.516 1.00 68.19 84 GLY A N 1
ATOM 645 C CA . GLY A 1 84 ? 31.638 -1.262 -24.978 1.00 68.19 84 GLY A CA 1
ATOM 646 C C . GLY A 1 84 ? 30.945 -2.459 -25.638 1.00 68.19 84 GLY A C 1
ATOM 647 O O . GLY A 1 84 ? 31.294 -2.834 -26.754 1.00 68.19 84 GLY A O 1
ATOM 648 N N . ALA A 1 85 ? 30.002 -3.083 -24.930 1.00 68.31 85 ALA A N 1
ATOM 649 C CA . ALA A 1 85 ? 29.233 -4.213 -25.421 1.00 68.31 85 ALA A CA 1
ATOM 650 C C . ALA A 1 85 ? 27.976 -3.707 -26.133 1.00 68.31 85 ALA A C 1
ATOM 652 O O . ALA A 1 85 ? 27.278 -2.835 -25.610 1.00 68.31 85 ALA A O 1
ATOM 653 N N . ASP A 1 86 ? 27.669 -4.293 -27.290 1.00 64.56 86 ASP A N 1
ATOM 654 C CA . ASP A 1 86 ? 26.481 -3.986 -28.092 1.00 64.56 86 ASP A CA 1
ATOM 655 C C . ASP A 1 86 ? 25.233 -4.614 -27.446 1.00 64.56 86 ASP A C 1
ATOM 657 O O . ASP A 1 86 ? 24.656 -5.610 -27.881 1.00 64.56 86 ASP A O 1
ATOM 661 N N . CYS A 1 87 ? 24.888 -4.089 -26.279 1.00 63.28 87 CYS A N 1
ATOM 662 C CA . CYS A 1 87 ? 23.802 -4.550 -25.438 1.00 63.28 87 CYS A CA 1
ATOM 663 C C . CYS A 1 87 ? 22.780 -3.425 -25.351 1.00 63.28 87 CYS A C 1
ATOM 665 O O . CYS A 1 87 ? 22.559 -2.826 -24.301 1.00 63.28 87 CYS A O 1
ATOM 667 N N . GLN A 1 88 ? 22.172 -3.115 -26.490 1.00 62.34 88 GLN A N 1
ATOM 668 C CA . GLN A 1 88 ? 21.099 -2.141 -26.532 1.00 62.34 88 GLN A CA 1
ATOM 669 C C . GLN A 1 88 ? 19.890 -2.722 -25.779 1.00 62.34 88 GLN A C 1
ATOM 671 O O . GLN A 1 88 ? 19.437 -3.823 -26.122 1.00 62.34 88 GLN A O 1
ATOM 676 N N . PRO A 1 89 ? 19.340 -2.033 -24.762 1.00 63.72 89 PRO A N 1
ATOM 677 C CA . PRO A 1 89 ? 18.049 -2.414 -24.218 1.00 63.72 89 PRO A CA 1
ATOM 678 C C . PRO A 1 89 ? 17.058 -2.413 -25.387 1.00 63.72 89 PRO A C 1
ATOM 680 O O . PRO A 1 89 ? 16.823 -1.378 -26.009 1.00 63.72 89 PRO A O 1
ATOM 683 N N . GLY A 1 90 ? 16.551 -3.594 -25.758 1.00 67.94 90 GLY A N 1
ATOM 684 C CA . GLY A 1 90 ? 15.699 -3.746 -26.939 1.00 67.94 90 GLY A CA 1
ATOM 685 C C . GLY A 1 90 ? 14.494 -2.803 -26.891 1.00 67.94 90 GLY A C 1
ATOM 686 O O . GLY A 1 90 ? 14.118 -2.327 -25.823 1.00 67.94 90 GLY A O 1
ATOM 687 N N . VAL A 1 91 ? 13.848 -2.550 -28.032 1.00 71.31 91 VAL A N 1
ATOM 688 C CA . VAL A 1 91 ? 12.707 -1.614 -28.166 1.00 71.31 91 VAL A CA 1
ATOM 689 C C . VAL A 1 91 ? 11.662 -1.770 -27.044 1.00 71.31 91 VAL A C 1
ATOM 691 O O . VAL A 1 91 ? 11.124 -0.783 -26.548 1.00 71.31 91 VAL A O 1
ATOM 694 N N . SER A 1 92 ? 11.430 -2.995 -26.569 1.00 67.25 92 SER A N 1
ATOM 695 C CA . SER A 1 92 ? 10.562 -3.291 -25.425 1.00 67.25 92 SER A CA 1
ATOM 696 C C . SER A 1 92 ? 10.982 -2.598 -24.122 1.00 67.25 92 SER A C 1
ATOM 698 O O . SER A 1 92 ? 10.122 -2.102 -23.407 1.00 67.25 92 SER A O 1
ATOM 700 N N . ALA A 1 93 ? 12.275 -2.523 -23.806 1.00 71.81 93 ALA A N 1
ATOM 701 C CA . ALA A 1 93 ? 12.793 -1.845 -22.619 1.00 71.81 93 ALA A CA 1
ATOM 702 C C . ALA A 1 93 ? 12.598 -0.326 -22.698 1.00 71.81 93 ALA A C 1
ATOM 704 O O . ALA A 1 93 ? 12.210 0.292 -21.708 1.00 71.81 93 ALA A O 1
ATOM 705 N N . PHE A 1 94 ? 12.784 0.266 -23.880 1.00 74.00 94 PHE A N 1
ATOM 706 C CA . PHE A 1 94 ? 12.510 1.685 -24.107 1.00 74.00 94 PHE A CA 1
ATOM 707 C C . PHE A 1 94 ? 11.018 1.995 -23.938 1.00 74.00 94 PHE A C 1
ATOM 709 O O . PHE A 1 94 ? 10.652 2.870 -23.157 1.00 74.00 94 PHE A O 1
ATOM 716 N N . ILE A 1 95 ? 10.148 1.205 -24.578 1.00 78.56 95 ILE A N 1
ATOM 717 C CA . ILE A 1 95 ? 8.690 1.329 -24.443 1.00 78.56 95 ILE A CA 1
ATOM 718 C C . ILE A 1 95 ? 8.282 1.176 -22.973 1.00 78.56 95 ILE A C 1
ATOM 720 O O . ILE A 1 95 ? 7.588 2.038 -22.443 1.00 78.56 95 ILE A O 1
ATOM 724 N N . LEU A 1 96 ? 8.743 0.134 -22.279 1.00 75.19 96 LEU A N 1
ATOM 725 C CA . LEU A 1 96 ? 8.429 -0.066 -20.864 1.00 75.19 96 LEU A CA 1
ATOM 726 C C . LEU A 1 96 ? 8.897 1.123 -20.019 1.00 75.19 96 LEU A C 1
ATOM 728 O O . LEU A 1 96 ? 8.108 1.655 -19.249 1.00 75.19 96 LEU A O 1
ATOM 732 N N . THR A 1 97 ? 10.125 1.601 -20.208 1.00 75.25 97 THR A N 1
ATOM 733 C CA . THR A 1 97 ? 10.676 2.766 -19.496 1.00 75.25 97 THR A CA 1
ATOM 734 C C . THR A 1 97 ? 9.809 4.013 -19.699 1.00 75.25 97 THR A C 1
ATOM 736 O O . THR A 1 97 ? 9.474 4.692 -18.728 1.00 75.25 97 THR A O 1
ATOM 739 N N . THR A 1 98 ? 9.368 4.285 -20.930 1.00 78.38 98 THR A N 1
ATOM 740 C CA . THR A 1 98 ? 8.458 5.396 -21.242 1.00 78.38 98 THR A CA 1
ATOM 741 C C . THR A 1 98 ? 7.101 5.230 -20.555 1.00 78.38 98 THR A C 1
ATOM 743 O O . THR A 1 98 ? 6.626 6.151 -19.890 1.00 78.38 98 THR A O 1
ATOM 746 N N . TRP A 1 99 ? 6.485 4.051 -20.656 1.00 81.56 99 TRP A N 1
ATOM 747 C CA . TRP A 1 99 ? 5.192 3.766 -20.029 1.00 81.56 99 TRP A CA 1
ATOM 748 C C . TRP A 1 99 ? 5.261 3.810 -18.496 1.00 81.56 99 TRP A C 1
ATOM 750 O O . TRP A 1 99 ? 4.350 4.331 -17.856 1.00 81.56 99 TRP A O 1
ATOM 760 N N . LEU A 1 100 ? 6.354 3.338 -17.894 1.00 75.19 100 LEU A N 1
ATOM 761 C CA . LEU A 1 100 ? 6.609 3.418 -16.454 1.00 75.19 100 LEU A CA 1
ATOM 762 C C . LEU A 1 100 ? 6.837 4.866 -15.989 1.00 75.19 100 LEU A C 1
ATOM 764 O O . LEU A 1 100 ? 6.338 5.248 -14.929 1.00 75.19 100 LEU A O 1
ATOM 768 N N . GLY A 1 101 ? 7.488 5.699 -16.806 1.00 74.69 101 GLY A N 1
ATOM 769 C CA . GLY A 1 101 ? 7.571 7.146 -16.586 1.00 74.69 101 GLY A CA 1
ATOM 770 C C . GLY A 1 101 ? 6.190 7.807 -16.515 1.00 74.69 101 GLY A C 1
ATOM 771 O O . GLY A 1 101 ? 5.927 8.589 -15.603 1.00 74.69 101 GLY A O 1
ATOM 772 N N . TYR A 1 102 ? 5.266 7.420 -17.401 1.00 78.94 102 TYR A N 1
ATOM 773 C CA . TYR A 1 102 ? 3.869 7.868 -17.344 1.00 78.94 102 TYR A CA 1
ATOM 774 C C . TYR A 1 102 ? 3.101 7.299 -16.142 1.00 78.94 102 TYR A C 1
ATOM 776 O O . TYR A 1 102 ? 2.266 7.989 -15.549 1.00 78.94 102 TYR A O 1
ATOM 784 N N . MET A 1 103 ? 3.395 6.062 -15.735 1.00 77.62 103 MET A N 1
ATOM 785 C CA . MET A 1 103 ? 2.780 5.454 -14.555 1.00 77.62 103 MET A CA 1
ATOM 786 C C . MET A 1 103 ? 3.175 6.144 -13.254 1.00 77.62 103 MET A C 1
ATOM 788 O O . MET A 1 103 ? 2.332 6.214 -12.368 1.00 77.62 103 MET A O 1
ATOM 792 N N . ASN A 1 104 ? 4.363 6.744 -13.144 1.00 76.31 104 ASN A N 1
ATOM 793 C CA . ASN A 1 104 ? 4.762 7.518 -11.961 1.00 76.31 104 ASN A CA 1
ATOM 794 C C . ASN A 1 104 ? 3.720 8.607 -11.616 1.00 76.31 104 ASN A C 1
ATOM 796 O O . ASN A 1 104 ? 3.268 8.717 -10.477 1.00 76.31 104 ASN A O 1
ATOM 800 N N . SER A 1 105 ? 3.217 9.331 -12.620 1.00 75.88 105 SER A N 1
ATOM 801 C CA . SER A 1 105 ? 2.171 10.343 -12.431 1.00 75.88 105 SER A CA 1
ATOM 802 C C . SER A 1 105 ? 0.799 9.755 -12.080 1.00 75.88 105 SER A C 1
ATOM 804 O O . SER A 1 105 ? 0.084 10.351 -11.279 1.00 75.88 105 SER A O 1
ATOM 806 N N . PHE A 1 106 ? 0.431 8.591 -12.626 1.00 73.81 106 PHE A N 1
ATOM 807 C CA . PHE A 1 106 ? -0.834 7.898 -12.324 1.00 73.81 106 PHE A CA 1
ATOM 808 C C . PHE A 1 106 ? -0.837 7.249 -10.932 1.00 73.81 106 PHE A C 1
ATOM 810 O O . PHE A 1 106 ? -1.843 7.246 -10.217 1.00 73.81 106 PHE A O 1
ATOM 817 N N . VAL A 1 107 ? 0.318 6.738 -10.518 1.00 73.00 107 VAL A N 1
ATOM 818 C CA . VAL A 1 107 ? 0.544 6.108 -9.220 1.00 73.00 107 VAL A CA 1
ATOM 819 C C . VAL A 1 107 ? 0.325 7.111 -8.087 1.00 73.00 107 VAL A C 1
ATOM 821 O O . VAL A 1 107 ? -0.204 6.721 -7.051 1.00 73.00 107 VAL A O 1
ATOM 824 N N . ASN A 1 108 ? 0.598 8.403 -8.293 1.00 71.69 108 ASN A N 1
ATOM 825 C CA . ASN A 1 108 ? 0.358 9.446 -7.292 1.00 71.69 108 ASN A CA 1
ATOM 826 C C . ASN A 1 108 ? -1.130 9.516 -6.849 1.00 71.69 108 ASN A C 1
ATOM 828 O O . ASN A 1 108 ? -1.410 9.201 -5.688 1.00 71.69 108 ASN A O 1
ATOM 832 N N . PRO A 1 109 ? -2.130 9.811 -7.710 1.00 71.00 109 PRO A N 1
ATOM 833 C CA . PRO A 1 109 ? -3.547 9.728 -7.342 1.00 71.00 109 PRO A CA 1
ATOM 834 C C . PRO A 1 109 ? -3.986 8.351 -6.839 1.00 71.00 109 PRO A C 1
ATOM 836 O O . PRO A 1 109 ? -4.780 8.275 -5.905 1.00 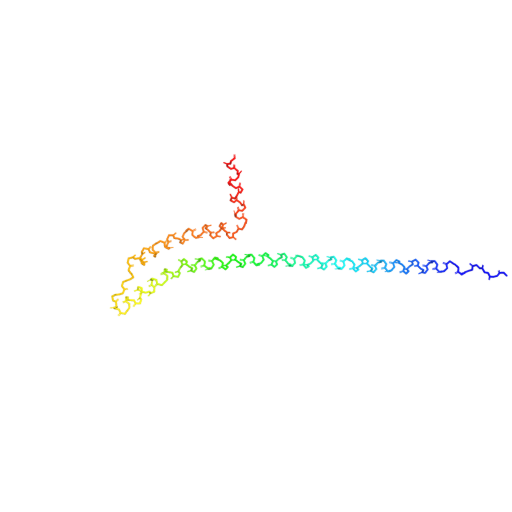71.00 109 PRO A O 1
ATOM 839 N N . VAL A 1 110 ? -3.486 7.253 -7.413 1.00 72.25 110 VAL A N 1
ATOM 840 C CA . VAL A 1 110 ? -3.838 5.888 -6.982 1.00 72.25 110 VAL A CA 1
ATOM 841 C C . VAL A 1 110 ? -3.372 5.622 -5.552 1.00 72.25 110 VAL A C 1
ATOM 843 O O . VAL A 1 110 ? -4.125 5.060 -4.754 1.00 72.25 110 VAL A O 1
ATOM 846 N N . ILE A 1 111 ? -2.181 6.096 -5.185 1.00 72.44 111 ILE A N 1
ATOM 847 C CA . ILE A 1 111 ? -1.665 6.002 -3.823 1.00 72.44 111 ILE A CA 1
ATOM 848 C C . ILE A 1 111 ? -2.578 6.768 -2.859 1.00 72.44 111 ILE A C 1
ATOM 850 O O . ILE A 1 111 ? -3.032 6.223 -1.848 1.00 72.44 111 ILE A O 1
ATOM 854 N N . TYR A 1 112 ? -2.901 8.019 -3.182 1.00 71.38 112 TYR A N 1
ATOM 855 C CA . TYR A 1 112 ? -3.709 8.857 -2.297 1.00 71.38 112 TYR A CA 1
ATOM 856 C C . TYR A 1 112 ? -5.171 8.385 -2.202 1.00 71.38 112 TYR A C 1
ATOM 858 O O . TYR A 1 112 ? -5.760 8.415 -1.119 1.00 71.38 112 TYR A O 1
ATOM 866 N N . THR A 1 113 ? -5.751 7.882 -3.297 1.00 69.25 113 THR A N 1
ATOM 867 C CA . THR A 1 113 ? -7.168 7.479 -3.370 1.00 69.25 113 THR A CA 1
ATOM 868 C C . THR A 1 113 ? -7.434 6.060 -2.882 1.00 69.25 113 THR A C 1
ATOM 870 O O . THR A 1 113 ? -8.484 5.822 -2.289 1.00 69.25 113 THR A O 1
ATOM 873 N N . ILE A 1 114 ? -6.534 5.094 -3.088 1.00 66.06 114 ILE A N 1
ATOM 874 C CA . ILE A 1 114 ? -6.764 3.700 -2.672 1.00 66.06 114 ILE A CA 1
ATOM 875 C C . ILE A 1 114 ? -6.373 3.480 -1.210 1.00 66.06 114 ILE A C 1
ATOM 877 O O . ILE A 1 114 ? -7.049 2.715 -0.508 1.00 66.06 114 ILE A O 1
ATOM 881 N N . PHE A 1 115 ? -5.326 4.157 -0.730 1.00 63.28 115 PHE A N 1
ATOM 882 C CA . PHE A 1 115 ? -4.728 3.853 0.570 1.00 63.28 115 PHE A CA 1
ATOM 883 C C . PHE A 1 115 ? -5.148 4.765 1.716 1.00 63.28 115 PHE A C 1
ATOM 885 O O . PHE A 1 115 ? -4.876 4.428 2.873 1.00 63.28 115 PHE A O 1
ATOM 892 N N . ASN A 1 116 ? -5.865 5.856 1.436 1.00 66.06 116 ASN A N 1
ATOM 893 C CA . ASN A 1 116 ? -6.533 6.621 2.475 1.00 66.06 116 ASN A CA 1
ATOM 894 C C . ASN A 1 116 ? -8.046 6.309 2.474 1.00 66.06 116 ASN A C 1
ATOM 896 O O . ASN A 1 116 ? -8.785 6.752 1.590 1.00 66.06 116 ASN A O 1
ATOM 900 N N . PRO A 1 117 ? -8.548 5.531 3.453 1.00 66.44 117 PRO A N 1
ATOM 901 C CA . PRO A 1 117 ? -9.969 5.198 3.527 1.00 66.44 117 PRO A CA 1
ATOM 902 C C . PRO A 1 117 ? -10.862 6.437 3.689 1.00 66.44 117 PRO A C 1
ATOM 904 O O . PRO A 1 117 ? -12.032 6.376 3.312 1.00 66.44 117 PRO A O 1
ATOM 907 N N . GLU A 1 118 ? -10.328 7.554 4.191 1.00 65.50 118 GLU A N 1
ATOM 908 C CA . GLU A 1 118 ? -11.047 8.830 4.248 1.00 65.50 118 GLU A CA 1
ATOM 909 C C . GLU A 1 118 ? -11.173 9.477 2.860 1.00 65.50 118 GLU A C 1
ATOM 911 O O . GLU A 1 118 ? -12.247 9.974 2.530 1.00 65.50 118 GLU A O 1
ATOM 916 N N . PHE A 1 119 ? -10.164 9.354 1.986 1.00 68.12 119 PHE A N 1
ATOM 917 C CA . PHE A 1 119 ? -10.290 9.764 0.579 1.00 68.12 119 PHE A CA 1
ATOM 918 C C . PHE A 1 119 ? -11.324 8.924 -0.169 1.00 68.12 119 PHE A C 1
ATOM 920 O O . PHE A 1 119 ? -12.142 9.474 -0.895 1.00 68.12 119 PHE A O 1
ATOM 927 N N . ARG A 1 120 ? -11.363 7.600 0.045 1.00 67.19 120 ARG A N 1
ATOM 928 C CA . ARG A 1 120 ? -12.401 6.737 -0.558 1.00 67.19 120 ARG A CA 1
ATOM 929 C C . ARG A 1 120 ? -13.804 7.110 -0.102 1.00 67.19 120 ARG A C 1
ATOM 931 O O . ARG A 1 120 ? -14.739 7.048 -0.896 1.00 67.19 120 ARG A O 1
ATOM 938 N N . LYS A 1 121 ? -13.963 7.475 1.173 1.00 68.81 121 LYS A N 1
ATOM 939 C CA . LYS A 1 121 ? -15.237 7.986 1.690 1.00 68.81 121 LYS A CA 1
ATOM 940 C C . LYS A 1 121 ? -15.597 9.316 1.043 1.00 68.81 121 LYS A C 1
ATOM 942 O O . LYS A 1 121 ? -16.730 9.452 0.605 1.00 68.81 121 LYS A O 1
ATOM 947 N N . ALA A 1 122 ? -14.655 10.253 0.947 1.00 71.50 122 ALA A N 1
ATOM 948 C CA . ALA A 1 122 ? -14.876 11.539 0.293 1.00 71.50 122 ALA A CA 1
ATOM 949 C C . ALA A 1 122 ? -15.240 11.3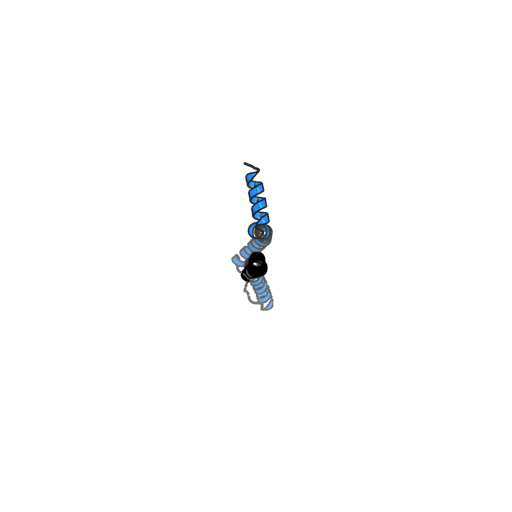68 -1.192 1.00 71.50 122 ALA A C 1
ATOM 951 O O . ALA A 1 122 ? -16.218 11.944 -1.647 1.00 71.50 122 ALA A O 1
ATOM 952 N N . PHE A 1 123 ? -14.540 10.495 -1.919 1.00 72.56 123 PHE A N 1
ATOM 953 C CA . PHE A 1 123 ? -14.796 10.204 -3.331 1.00 72.56 123 PHE A CA 1
ATOM 954 C C . PHE A 1 123 ? -16.160 9.537 -3.558 1.00 72.56 123 PHE A C 1
ATOM 956 O O . PHE A 1 123 ? -16.896 9.913 -4.465 1.00 72.56 123 PHE A O 1
ATOM 963 N N . LYS A 1 124 ? -16.554 8.595 -2.689 1.00 72.25 124 LYS A N 1
ATOM 964 C CA . LYS A 1 124 ? -17.912 8.026 -2.703 1.00 72.25 124 LYS A CA 1
ATOM 965 C C . LYS A 1 124 ? -18.983 9.076 -2.415 1.00 72.25 124 LYS A C 1
ATOM 967 O O . LYS A 1 124 ? -20.034 9.036 -3.038 1.00 72.25 124 LYS A O 1
ATOM 972 N N . LYS A 1 125 ? -18.713 10.001 -1.491 1.00 73.38 125 LYS A N 1
ATOM 973 C CA . LYS A 1 125 ? -19.630 11.091 -1.139 1.00 73.38 125 LYS A CA 1
ATOM 974 C C . LYS A 1 125 ? -19.774 12.106 -2.274 1.00 73.38 125 LYS A C 1
ATOM 976 O O . LYS A 1 125 ? -20.864 12.609 -2.485 1.00 73.38 125 LYS A O 1
ATOM 981 N N . LEU A 1 126 ? -18.696 12.365 -3.014 1.00 73.94 126 LEU A N 1
ATOM 982 C CA . LEU A 1 126 ? -18.712 13.194 -4.220 1.00 73.94 126 LEU A CA 1
ATOM 983 C C . LEU A 1 126 ? -19.498 12.525 -5.356 1.00 73.94 126 LEU A C 1
ATOM 985 O O . LEU A 1 126 ? -20.330 13.179 -5.971 1.00 73.94 126 LEU A O 1
ATOM 989 N N . MET A 1 127 ? -19.314 11.220 -5.592 1.00 70.62 127 MET A N 1
ATOM 990 C CA . MET A 1 127 ? -20.096 10.491 -6.604 1.00 70.62 127 MET A CA 1
ATOM 991 C C . MET A 1 127 ? -21.582 10.340 -6.248 1.00 70.62 127 MET A C 1
ATOM 993 O O . MET A 1 127 ? -22.400 10.276 -7.154 1.00 70.62 127 MET A O 1
ATOM 997 N N . SER A 1 128 ? -21.955 10.290 -4.964 1.00 62.78 128 SER A N 1
ATOM 998 C CA . SER A 1 128 ? -23.367 10.189 -4.557 1.00 62.78 128 SER A CA 1
ATOM 999 C C . SER A 1 128 ? -24.100 11.531 -4.487 1.00 62.78 128 SER A C 1
ATOM 1001 O O . SER A 1 128 ? -25.276 11.542 -4.159 1.00 62.78 128 SER A O 1
ATOM 1003 N N . ILE A 1 129 ? -23.404 12.654 -4.683 1.00 59.00 129 ILE A N 1
ATOM 1004 C CA . ILE A 1 129 ? -23.986 14.007 -4.694 1.00 59.00 129 ILE A CA 1
ATOM 1005 C C . ILE A 1 129 ? -24.300 14.480 -6.123 1.00 59.00 129 ILE A C 1
ATOM 1007 O O . ILE A 1 129 ? -24.969 15.491 -6.299 1.00 59.00 129 ILE A O 1
ATOM 1011 N N . GLY A 1 130 ? -23.818 13.748 -7.134 1.00 55.66 130 GLY A N 1
ATOM 1012 C CA . GLY A 1 130 ? -24.067 14.007 -8.555 1.00 55.66 130 GLY A CA 1
ATOM 1013 C C . GLY A 1 130 ? -25.124 13.101 -9.202 1.00 55.66 130 GLY A C 1
ATOM 1014 O O . GLY A 1 130 ? -25.171 13.050 -10.427 1.00 55.66 130 GLY A O 1
ATOM 1015 N N . ALA A 1 131 ? -25.917 12.375 -8.408 1.00 44.56 131 ALA A N 1
ATOM 1016 C CA . ALA A 1 131 ? -27.094 11.609 -8.831 1.00 44.56 131 ALA A CA 1
ATOM 1017 C C . ALA A 1 131 ? -28.308 12.094 -8.034 1.00 44.56 131 ALA A C 1
ATOM 1019 O O . ALA A 1 131 ? -29.405 12.153 -8.626 1.00 44.56 131 ALA A O 1
#

Radius of gyration: 35.56 Å; Cα contacts (8 Å, |Δi|>4): 35; chains: 1; bounding box: 67×26×113 Å